Protein AF-A0A416JU70-F1 (afdb_monomer_lite)

Sequence (170 aa):
MKDNRKMMGMNDKTEPLIRTYDHYIEVSELEPVHDDFISRAEFINQTGIFVSPEFFEVIHDVFVDSGLSVDEFVSTYEDEYSVDVCEIPLNGVFKYESIDLCSYAANDIRPEDEEPNLWEVMDSVVKKAYSEEQDLSNMLNAERAANRESKRIIADLRERLAKYETDAEA

Foldseek 3Di:
DDDDPPCPDDDDDDDFLADDAPWPFDDLPPQDDDPQEDHQSVLCRLQVADDFSVVVVVLVVQVVVVPDHRVVCSVCVVPPPDDDGDDDDDDDDDDDDVVVLVVPDVTGDDDPPDDDDPSNSVRSVRSVVSSVVVVVVVVVVVVVVVVVVVVVVVVVVVVVVVVVVVVVVD

Structure (mmCIF, N/CA/C/O backbone):
data_AF-A0A416JU70-F1
#
_entry.id   AF-A0A416JU70-F1
#
loop_
_atom_site.group_PDB
_atom_site.id
_atom_site.type_symbol
_atom_site.label_atom_id
_atom_site.label_alt_id
_atom_site.label_comp_id
_atom_site.label_asym_id
_atom_site.label_entity_id
_atom_site.label_seq_id
_atom_site.pdbx_PDB_ins_code
_atom_site.Cartn_x
_atom_site.Cartn_y
_atom_site.Cartn_z
_atom_site.occupancy
_atom_site.B_iso_or_equiv
_atom_site.auth_seq_id
_atom_site.auth_comp_id
_atom_site.auth_asym_id
_atom_site.auth_atom_id
_atom_site.pdbx_PDB_model_num
ATOM 1 N N . MET A 1 1 ? -40.391 2.267 43.933 1.00 36.81 1 MET A N 1
ATOM 2 C CA . MET A 1 1 ? -41.143 2.875 42.816 1.00 36.81 1 MET A CA 1
ATOM 3 C C . MET A 1 1 ? -40.165 3.136 41.684 1.00 36.81 1 MET A C 1
ATOM 5 O O . MET A 1 1 ? -39.249 3.914 41.876 1.00 36.81 1 MET A O 1
ATOM 9 N N . LYS A 1 2 ? -40.363 2.385 40.595 1.00 35.59 2 LYS A N 1
ATOM 10 C CA . LYS A 1 2 ? -39.953 2.562 39.192 1.00 35.59 2 LYS A CA 1
ATOM 11 C C . LYS A 1 2 ? -38.607 3.229 38.870 1.00 35.59 2 LYS A C 1
ATOM 13 O O . LYS A 1 2 ? -38.474 4.448 38.874 1.00 35.59 2 LYS A O 1
ATOM 18 N N . ASP A 1 3 ? -37.691 2.351 38.463 1.00 42.34 3 ASP A N 1
ATOM 19 C CA . ASP A 1 3 ? -36.861 2.465 37.261 1.00 42.34 3 ASP A CA 1
ATOM 20 C C . ASP A 1 3 ? -37.413 3.422 36.202 1.00 42.34 3 ASP A C 1
ATOM 22 O O . ASP A 1 3 ? -38.590 3.340 35.849 1.00 42.34 3 ASP A O 1
ATOM 26 N N . ASN A 1 4 ? -36.539 4.280 35.674 1.00 40.19 4 ASN A N 1
ATOM 27 C CA . ASN A 1 4 ? -36.739 4.965 34.395 1.00 40.19 4 ASN A CA 1
ATOM 28 C C . ASN A 1 4 ? -35.428 5.568 33.851 1.00 40.19 4 ASN A C 1
ATOM 30 O O . ASN A 1 4 ? -35.411 6.673 33.307 1.00 40.19 4 ASN A O 1
ATOM 34 N N . ARG A 1 5 ? -34.307 4.839 33.944 1.00 44.38 5 ARG A N 1
ATOM 35 C CA . ARG A 1 5 ? -33.182 5.113 33.039 1.00 44.38 5 ARG A CA 1
ATOM 36 C C . ARG A 1 5 ? -33.456 4.392 31.731 1.00 44.38 5 ARG A C 1
ATOM 38 O O . ARG A 1 5 ? -33.189 3.211 31.570 1.00 44.38 5 ARG A O 1
ATOM 45 N N . LYS A 1 6 ? -34.099 5.155 30.851 1.00 39.91 6 LYS A N 1
ATOM 46 C CA . LYS A 1 6 ? -34.237 4.947 29.415 1.00 39.91 6 LYS A CA 1
ATOM 47 C C . LYS A 1 6 ? -32.991 4.219 28.888 1.00 39.91 6 LYS A C 1
ATOM 49 O O . LYS A 1 6 ? -31.917 4.810 28.827 1.00 39.91 6 LYS A O 1
ATOM 54 N N . MET A 1 7 ? -33.148 2.939 28.557 1.00 37.84 7 MET A N 1
ATOM 55 C CA . MET A 1 7 ? -32.221 2.195 27.710 1.00 37.84 7 MET A CA 1
ATOM 56 C C . MET A 1 7 ? -32.301 2.857 26.336 1.00 37.84 7 MET A C 1
ATOM 58 O O . MET A 1 7 ? -33.198 2.571 25.544 1.00 37.84 7 MET A O 1
ATOM 62 N N . MET A 1 8 ? -31.451 3.856 26.123 1.00 38.34 8 MET A N 1
ATOM 63 C CA . MET A 1 8 ? -31.185 4.387 24.798 1.00 38.34 8 MET A CA 1
ATOM 64 C C . MET A 1 8 ? -30.329 3.317 24.124 1.00 38.34 8 MET A C 1
ATOM 66 O O . MET A 1 8 ? -29.295 2.928 24.666 1.00 38.34 8 MET A O 1
ATOM 70 N N . GLY A 1 9 ? -30.881 2.728 23.063 1.00 35.88 9 GLY A N 1
ATOM 71 C CA . GLY A 1 9 ? -30.264 1.637 22.321 1.00 35.88 9 GLY A CA 1
ATOM 72 C C . GLY A 1 9 ? -28.831 1.980 21.930 1.00 35.88 9 GLY A C 1
ATOM 73 O O . GLY A 1 9 ? -28.517 3.142 21.701 1.00 35.88 9 GLY A O 1
ATOM 74 N N . MET A 1 10 ? -27.994 0.946 21.922 1.00 34.09 10 MET A N 1
ATOM 75 C CA . MET A 1 10 ? -26.581 0.976 21.554 1.00 34.09 10 MET A CA 1
ATOM 76 C C . MET A 1 10 ? -26.317 1.902 20.358 1.00 34.09 10 MET A C 1
ATOM 78 O O . MET A 1 10 ? -26.931 1.752 19.303 1.00 34.09 10 MET A O 1
ATOM 82 N N . ASN A 1 11 ? -25.425 2.864 20.593 1.00 39.56 11 ASN A N 1
ATOM 83 C CA . ASN A 1 11 ? -24.956 3.871 19.653 1.00 39.56 11 ASN A CA 1
ATOM 84 C C . ASN A 1 11 ? -24.235 3.261 18.439 1.00 39.56 11 ASN A C 1
ATOM 86 O O . ASN A 1 11 ? -23.499 2.287 18.570 1.00 39.56 11 ASN A O 1
ATOM 90 N N . ASP A 1 12 ? -24.478 3.917 17.304 1.00 40.88 12 ASP A N 1
ATOM 91 C CA . ASP A 1 12 ? -23.533 4.417 16.301 1.00 40.88 12 ASP A CA 1
ATOM 92 C C . ASP A 1 12 ? -22.388 3.519 15.826 1.00 40.88 12 ASP A C 1
ATOM 94 O O . ASP A 1 12 ? -21.459 3.186 16.556 1.00 40.88 12 ASP A O 1
ATOM 98 N N . LYS A 1 13 ? -22.406 3.251 14.515 1.00 48.50 13 LYS A N 1
ATOM 99 C CA . LYS A 1 13 ? -21.214 2.897 13.744 1.00 48.50 13 LYS A CA 1
ATOM 100 C C . LYS A 1 13 ? -20.159 3.976 14.008 1.00 48.50 13 LYS A C 1
ATOM 102 O O . LYS A 1 13 ? -20.392 5.135 13.674 1.00 48.50 13 LYS A O 1
ATOM 107 N N . THR A 1 14 ? -19.038 3.614 14.619 1.00 70.56 14 THR A N 1
ATOM 108 C CA . THR A 1 14 ? -17.844 4.463 14.644 1.00 70.56 14 THR A CA 1
ATOM 109 C C . THR A 1 14 ? -17.503 4.873 13.215 1.00 70.56 14 THR A C 1
ATOM 111 O O . THR A 1 14 ? -17.558 4.040 12.308 1.00 70.56 14 THR A O 1
ATOM 114 N N . GLU A 1 15 ? -17.208 6.157 13.004 1.00 81.94 15 GLU A N 1
ATOM 115 C CA . GLU A 1 15 ? -16.744 6.633 11.701 1.00 81.94 15 GLU A CA 1
ATOM 116 C C . GLU A 1 15 ? -15.483 5.857 11.285 1.00 81.94 15 GLU A C 1
ATOM 118 O O . GLU A 1 15 ? -14.642 5.568 12.144 1.00 81.94 15 GLU A O 1
ATOM 123 N N . PRO A 1 16 ? -15.351 5.485 9.998 1.00 89.31 16 PRO A N 1
ATOM 124 C CA . PRO A 1 16 ? -14.165 4.790 9.520 1.00 89.31 16 PRO A CA 1
ATOM 125 C C . PRO A 1 16 ? -12.933 5.693 9.656 1.00 89.31 16 PRO A C 1
ATOM 127 O O . PRO A 1 16 ? -13.019 6.912 9.497 1.00 89.31 16 PRO A O 1
ATOM 130 N N . LEU A 1 17 ? -11.776 5.082 9.918 1.00 90.62 17 LEU A N 1
ATOM 131 C CA . LEU A 1 17 ? -10.495 5.785 9.975 1.00 90.62 17 LEU A CA 1
ATOM 132 C C . LEU A 1 17 ? -10.158 6.382 8.605 1.00 90.62 17 LEU A C 1
ATOM 134 O O . LEU A 1 17 ? -9.824 7.559 8.509 1.00 90.62 17 LEU A O 1
ATOM 138 N N . ILE A 1 18 ? -10.323 5.597 7.542 1.00 87.81 18 ILE A N 1
ATOM 139 C CA . ILE A 1 18 ? -10.183 6.034 6.151 1.00 87.81 18 ILE A CA 1
ATOM 140 C C . ILE A 1 18 ? -11.567 5.981 5.501 1.00 87.81 18 ILE A C 1
ATOM 142 O O . ILE A 1 18 ? -12.129 4.893 5.331 1.00 87.81 18 ILE A O 1
ATOM 146 N N . ARG A 1 19 ? -12.131 7.146 5.153 1.00 84.94 19 ARG A N 1
ATOM 147 C CA . ARG A 1 19 ? -13.422 7.224 4.454 1.00 84.94 19 ARG A CA 1
ATOM 148 C C . ARG A 1 19 ? -13.265 6.877 2.978 1.00 84.94 19 ARG A C 1
ATOM 150 O O . ARG A 1 19 ? -12.258 7.196 2.349 1.00 84.94 19 ARG A O 1
ATOM 157 N N . THR A 1 20 ? -14.306 6.262 2.427 1.00 74.38 20 THR A N 1
ATOM 158 C CA . THR A 1 20 ? -14.474 6.083 0.986 1.00 74.38 20 THR A CA 1
ATOM 159 C C . THR A 1 20 ? -15.288 7.245 0.422 1.00 74.38 20 THR A C 1
ATOM 161 O O . THR A 1 20 ? -16.298 7.650 1.000 1.00 74.38 20 THR A O 1
ATOM 164 N N . TYR A 1 21 ? -14.834 7.791 -0.702 1.00 67.88 21 TYR A N 1
ATOM 165 C CA . TYR A 1 21 ? -15.499 8.871 -1.429 1.00 67.88 21 TYR A CA 1
ATOM 166 C C . TYR A 1 21 ? -15.953 8.366 -2.801 1.00 67.88 21 TYR A C 1
ATOM 168 O O . TYR A 1 21 ? -15.471 7.332 -3.256 1.00 67.88 21 TYR A O 1
ATOM 176 N N . ASP A 1 22 ? -16.897 9.062 -3.449 1.00 53.44 22 ASP A N 1
ATOM 177 C CA . ASP A 1 22 ? -17.341 8.704 -4.802 1.00 53.44 22 ASP A CA 1
ATOM 178 C C . ASP A 1 22 ? -16.141 8.778 -5.766 1.00 53.44 22 ASP A C 1
ATOM 180 O O . ASP A 1 22 ? -15.718 9.856 -6.197 1.00 53.44 22 ASP A O 1
ATOM 184 N N . HIS A 1 23 ? -15.590 7.604 -6.087 1.00 50.12 23 HIS A N 1
ATOM 185 C CA . HIS A 1 23 ? -14.494 7.402 -7.027 1.00 50.12 23 HIS A CA 1
ATOM 186 C C . HIS A 1 23 ? -14.963 7.744 -8.442 1.00 50.12 23 HIS A C 1
ATOM 188 O O . HIS A 1 23 ? -15.358 6.877 -9.221 1.00 50.12 23 HIS A O 1
ATOM 194 N N . TYR A 1 24 ? -14.940 9.023 -8.810 1.00 40.38 24 TYR A N 1
ATOM 195 C CA . TYR A 1 24 ? -15.061 9.385 -10.224 1.00 40.38 24 TYR A CA 1
ATOM 196 C C . TYR A 1 24 ? -13.806 9.033 -11.014 1.00 40.38 24 TYR A C 1
ATOM 198 O O . TYR A 1 24 ? -13.811 9.123 -12.242 1.00 40.38 24 TYR A O 1
ATOM 206 N N . ILE A 1 25 ? -12.727 8.674 -10.325 1.00 40.88 25 ILE A N 1
ATOM 207 C CA . ILE A 1 25 ? -11.433 8.449 -10.924 1.00 40.88 25 ILE A CA 1
ATOM 208 C C . ILE A 1 25 ? -10.704 7.406 -10.061 1.00 40.88 25 ILE A C 1
ATOM 210 O O . ILE A 1 25 ? -10.941 7.278 -8.862 1.00 40.88 25 ILE A O 1
ATOM 214 N N . GLU A 1 26 ? -9.924 6.562 -10.721 1.00 44.59 26 GLU A N 1
ATOM 215 C CA . GLU A 1 26 ? -9.402 5.323 -10.159 1.00 44.59 26 GLU A CA 1
ATOM 216 C C . GLU A 1 26 ? -8.434 5.590 -9.002 1.00 44.59 26 GLU A C 1
ATOM 218 O O . GLU A 1 26 ? -7.470 6.362 -9.128 1.00 44.59 26 GLU A O 1
ATOM 223 N N . VAL A 1 27 ? -8.701 4.892 -7.888 1.00 51.56 27 VAL A N 1
ATOM 224 C CA . VAL A 1 27 ? -7.703 4.500 -6.889 1.00 51.56 27 VAL A CA 1
ATOM 225 C C . VAL A 1 27 ? -6.436 4.165 -7.659 1.00 51.56 27 VAL A C 1
ATOM 227 O O . VAL A 1 27 ? -6.518 3.350 -8.573 1.00 51.56 27 VAL A O 1
ATOM 230 N N . SER A 1 28 ? -5.329 4.854 -7.347 1.00 53.50 28 SER A N 1
ATOM 231 C CA . SER A 1 28 ? -3.991 4.627 -7.916 1.00 53.50 28 SER A CA 1
ATOM 232 C C . SER A 1 28 ? -3.896 3.229 -8.532 1.00 53.50 28 SER A C 1
ATOM 234 O O . SER A 1 28 ? -3.928 2.265 -7.770 1.00 53.50 28 SER A O 1
ATOM 236 N N . GLU A 1 29 ? -3.786 3.111 -9.866 1.00 57.91 29 GLU A N 1
ATOM 237 C CA . GLU A 1 29 ? -3.736 1.814 -10.582 1.00 57.91 29 GLU A CA 1
ATOM 238 C C . GLU A 1 29 ? -2.678 0.851 -10.007 1.00 57.91 29 GLU A C 1
ATOM 240 O O . GLU A 1 29 ? -2.682 -0.343 -10.292 1.00 57.91 29 GLU A O 1
ATOM 245 N N . LEU A 1 30 ? -1.743 1.390 -9.224 1.00 68.00 30 LEU A N 1
ATOM 246 C CA . LEU A 1 30 ? -0.631 0.690 -8.611 1.00 68.00 30 LEU A CA 1
ATOM 247 C C . LEU A 1 30 ? -0.939 0.143 -7.210 1.00 68.00 30 LEU A C 1
ATOM 249 O O . LEU A 1 30 ? -0.132 -0.630 -6.715 1.00 68.00 30 LEU A O 1
ATOM 253 N N . GLU A 1 31 ? -2.042 0.520 -6.550 1.00 77.88 31 GLU A N 1
ATOM 254 C CA . GLU A 1 31 ? -2.355 -0.024 -5.219 1.00 77.88 31 GLU A CA 1
ATOM 255 C C . GLU A 1 31 ? -2.666 -1.532 -5.312 1.00 77.88 31 GLU A C 1
ATOM 257 O O . GLU A 1 31 ? -3.394 -1.937 -6.221 1.00 77.88 31 GLU A O 1
ATOM 262 N N . PRO A 1 32 ? -2.152 -2.367 -4.388 1.00 84.88 32 PRO A N 1
ATOM 263 C CA . PRO A 1 32 ? -2.455 -3.793 -4.367 1.00 84.88 32 PRO A CA 1
ATOM 264 C C . PRO A 1 32 ? -3.954 -4.068 -4.254 1.00 84.88 32 PRO A C 1
ATOM 266 O O . PRO A 1 32 ? -4.631 -3.560 -3.354 1.00 84.88 32 PRO A O 1
ATOM 269 N N . VAL A 1 33 ? -4.465 -4.905 -5.157 1.00 88.38 33 VAL A N 1
ATOM 270 C CA . VAL A 1 33 ? -5.847 -5.391 -5.148 1.00 88.38 33 VAL A CA 1
ATOM 271 C C . VAL A 1 33 ? -5.826 -6.907 -5.249 1.00 88.38 33 VAL A C 1
ATOM 273 O O . VAL A 1 33 ? -5.249 -7.471 -6.179 1.00 88.38 33 VAL A O 1
ATOM 276 N N . HIS A 1 34 ? -6.501 -7.552 -4.303 1.00 93.19 34 HIS A N 1
ATOM 277 C CA . HIS A 1 34 ? -6.608 -9.001 -4.222 1.00 93.19 34 HIS A CA 1
ATOM 278 C C . HIS A 1 34 ? -8.087 -9.391 -4.227 1.00 93.19 34 HIS A C 1
ATOM 280 O O . HIS A 1 34 ? -8.844 -8.958 -3.363 1.00 93.19 34 HIS A O 1
ATOM 286 N N . ASP A 1 35 ? -8.507 -10.208 -5.195 1.00 93.19 35 ASP A N 1
ATOM 287 C CA . ASP A 1 35 ? -9.914 -10.621 -5.346 1.00 93.19 35 ASP A CA 1
ATOM 288 C C . ASP A 1 35 ? -10.417 -11.505 -4.186 1.00 93.19 35 ASP A C 1
ATOM 290 O O . ASP A 1 35 ? -11.623 -11.673 -3.996 1.00 93.19 35 ASP A O 1
ATOM 294 N N . ASP A 1 36 ? -9.497 -12.114 -3.439 1.00 96.00 36 ASP A N 1
ATOM 295 C CA . ASP A 1 36 ? -9.748 -13.056 -2.348 1.00 96.00 36 ASP A CA 1
ATOM 296 C C . ASP A 1 36 ? -9.567 -12.447 -0.949 1.00 96.00 36 ASP A C 1
ATOM 298 O O . ASP A 1 36 ? -9.727 -13.152 0.050 1.00 96.00 36 ASP A O 1
ATOM 302 N N . PHE A 1 37 ? -9.282 -11.147 -0.866 1.00 97.00 37 PHE A N 1
ATOM 303 C CA . PHE A 1 37 ? -9.038 -10.439 0.385 1.00 97.00 37 PHE A CA 1
ATOM 304 C C . PHE A 1 37 ? -9.743 -9.075 0.399 1.00 97.00 37 PHE A C 1
ATOM 306 O O . PHE A 1 37 ? -10.262 -8.606 -0.612 1.00 97.00 37 PHE A O 1
ATOM 313 N N . ILE A 1 38 ? -9.823 -8.444 1.570 1.00 95.06 38 ILE A N 1
ATOM 314 C CA . ILE A 1 38 ? -10.385 -7.089 1.690 1.00 95.06 38 ILE A CA 1
ATOM 315 C C . ILE A 1 38 ? -9.413 -6.042 1.148 1.00 95.06 38 ILE A C 1
ATOM 317 O O . ILE A 1 38 ? -8.213 -6.286 1.032 1.00 95.06 38 ILE A O 1
ATOM 321 N N . SER A 1 39 ? -9.916 -4.843 0.857 1.00 92.81 39 SER A N 1
ATOM 322 C CA . SER A 1 39 ? -9.042 -3.720 0.512 1.00 92.81 39 SER A CA 1
ATOM 323 C C . SER A 1 39 ? -8.180 -3.295 1.705 1.00 92.81 39 SER A C 1
ATOM 325 O O . SER A 1 39 ? -8.556 -3.458 2.870 1.00 92.81 39 SER A O 1
ATOM 327 N N . ARG A 1 40 ? -7.042 -2.649 1.431 1.00 93.75 40 ARG A N 1
ATOM 328 C CA . ARG A 1 40 ? -6.169 -2.106 2.482 1.00 93.75 40 ARG A CA 1
ATOM 329 C C . ARG A 1 40 ? -6.891 -1.109 3.393 1.00 93.75 40 ARG A C 1
ATOM 331 O O . ARG A 1 40 ? -6.696 -1.126 4.605 1.00 93.75 40 ARG A O 1
ATOM 338 N N . ALA A 1 41 ? -7.750 -0.258 2.831 1.00 90.94 41 ALA A N 1
ATOM 339 C CA . ALA A 1 41 ? -8.540 0.692 3.613 1.00 90.94 41 ALA A CA 1
ATOM 340 C C . ALA A 1 41 ? -9.529 -0.023 4.550 1.00 90.94 41 ALA A C 1
ATOM 342 O O . ALA A 1 41 ? -9.668 0.365 5.708 1.00 90.94 41 ALA A O 1
ATOM 343 N N . GLU A 1 42 ? -10.184 -1.090 4.084 1.00 94.19 42 GLU A N 1
ATOM 344 C CA . GLU A 1 42 ? -11.046 -1.921 4.932 1.00 94.19 42 GLU A CA 1
ATOM 345 C C . GLU A 1 42 ? -10.249 -2.635 6.021 1.00 94.19 42 GLU A C 1
ATOM 347 O O . GLU A 1 42 ? -10.691 -2.647 7.167 1.00 94.19 42 GLU A O 1
ATOM 352 N N . PHE A 1 43 ? -9.063 -3.157 5.702 1.00 95.81 43 PHE A N 1
ATOM 353 C CA . PHE A 1 43 ? -8.176 -3.773 6.686 1.00 95.81 43 PHE A CA 1
ATOM 354 C C . PHE A 1 43 ? -7.807 -2.786 7.800 1.00 95.81 43 PHE A C 1
ATOM 356 O O . PHE A 1 43 ? -7.978 -3.096 8.979 1.00 95.81 43 PHE A O 1
ATOM 363 N N . ILE A 1 44 ? -7.383 -1.568 7.444 1.00 95.56 44 ILE A N 1
ATOM 364 C CA . ILE A 1 44 ? -7.061 -0.503 8.409 1.00 95.56 44 ILE A CA 1
ATOM 365 C C . ILE A 1 44 ? -8.298 -0.140 9.239 1.00 95.56 44 ILE A C 1
ATOM 367 O O . ILE A 1 44 ? -8.208 0.005 10.455 1.00 95.56 44 ILE A O 1
ATOM 371 N N . ASN A 1 45 ? -9.466 -0.020 8.607 1.00 95.31 45 ASN A N 1
ATOM 372 C CA . ASN A 1 45 ? -10.710 0.321 9.295 1.00 95.31 45 ASN A CA 1
ATOM 373 C C . ASN A 1 45 ? -11.184 -0.767 10.271 1.00 95.31 45 ASN A C 1
ATOM 375 O O . ASN A 1 45 ? -11.808 -0.434 11.277 1.00 95.31 45 ASN A O 1
ATOM 379 N N . GLN A 1 46 ? -10.919 -2.044 9.983 1.00 95.69 46 GLN A N 1
ATOM 380 C CA . GLN A 1 46 ? -11.313 -3.163 10.844 1.00 95.69 46 GLN A CA 1
ATOM 381 C C . GLN A 1 46 ? -10.317 -3.416 11.980 1.00 95.69 46 GLN A C 1
ATOM 383 O O . GLN A 1 46 ? -10.738 -3.695 13.099 1.00 95.69 46 GLN A O 1
ATOM 388 N N . THR A 1 47 ? -9.017 -3.301 11.704 1.00 95.50 47 THR A N 1
ATOM 389 C CA . THR A 1 47 ? -7.954 -3.593 12.682 1.00 95.50 47 THR A CA 1
ATOM 390 C C . THR A 1 47 ? -7.542 -2.376 13.504 1.00 95.50 47 THR A C 1
ATOM 392 O O . THR A 1 47 ? -7.050 -2.519 14.615 1.00 95.50 47 THR A O 1
ATOM 395 N N . GLY A 1 48 ? -7.710 -1.165 12.969 1.00 94.62 48 GLY A N 1
ATOM 396 C CA . GLY A 1 48 ? -7.123 0.047 13.540 1.00 94.62 48 GLY A CA 1
ATOM 397 C C . GLY A 1 48 ? -5.615 0.186 13.304 1.00 94.62 48 GLY A C 1
ATOM 398 O O . GLY A 1 48 ? -5.010 1.138 13.798 1.00 94.62 48 GLY A O 1
ATOM 399 N N . ILE A 1 49 ? -5.002 -0.724 12.542 1.00 95.31 49 ILE A N 1
ATOM 400 C CA . ILE A 1 49 ? -3.559 -0.764 12.302 1.00 95.31 49 ILE A CA 1
ATOM 401 C C . ILE A 1 49 ? -3.268 -0.129 10.947 1.00 95.31 49 ILE A C 1
ATOM 403 O O . ILE A 1 49 ? -3.711 -0.618 9.911 1.00 95.31 49 ILE A O 1
ATOM 407 N N . PHE A 1 50 ? -2.494 0.959 10.941 1.00 94.62 50 PHE A N 1
ATOM 408 C CA . PHE A 1 50 ? -2.035 1.567 9.694 1.00 94.62 50 PHE A CA 1
ATOM 409 C C . PHE A 1 50 ? -1.001 0.673 9.004 1.00 94.62 50 PHE A C 1
ATOM 411 O O . PHE A 1 50 ? -0.007 0.287 9.618 1.00 94.62 50 PHE A O 1
ATOM 418 N N . VAL A 1 51 ? -1.187 0.420 7.708 1.00 94.38 51 VAL A N 1
ATOM 419 C CA . VAL A 1 51 ? -0.252 -0.356 6.881 1.00 94.38 51 VAL A CA 1
ATOM 420 C C . VAL A 1 51 ? -0.022 0.333 5.536 1.00 94.38 51 VAL A C 1
ATOM 422 O O . VAL A 1 51 ? -0.942 0.923 4.954 1.00 94.38 51 VAL A O 1
ATOM 425 N N . SER A 1 52 ? 1.218 0.290 5.044 1.00 93.00 52 SER A N 1
ATOM 426 C CA . SER A 1 52 ? 1.563 0.800 3.712 1.00 93.00 52 SER A CA 1
ATOM 427 C C . SER A 1 52 ? 1.066 -0.151 2.613 1.00 93.00 52 SER A C 1
ATOM 429 O O . SER A 1 52 ? 0.874 -1.334 2.891 1.00 93.00 52 SER A O 1
ATOM 431 N N . PRO A 1 53 ? 0.889 0.323 1.364 1.00 92.19 53 PRO A N 1
ATOM 432 C CA . PRO A 1 53 ? 0.596 -0.545 0.224 1.00 92.19 53 PRO A CA 1
ATOM 433 C C . PRO A 1 53 ? 1.610 -1.687 0.080 1.00 92.19 53 PRO A C 1
ATOM 435 O O . PRO A 1 53 ? 1.220 -2.839 -0.022 1.00 92.19 53 PRO A O 1
ATOM 438 N N . GLU A 1 54 ? 2.909 -1.393 0.180 1.00 91.75 54 GLU A N 1
ATOM 439 C CA . GLU A 1 54 ? 3.962 -2.413 0.073 1.00 91.75 54 GLU A CA 1
ATOM 440 C C . GLU A 1 54 ? 3.860 -3.496 1.158 1.00 91.75 54 GLU A C 1
ATOM 442 O O . GLU A 1 54 ? 3.976 -4.681 0.866 1.00 91.75 54 GLU A O 1
ATOM 447 N N . PHE A 1 55 ? 3.620 -3.116 2.417 1.00 94.75 55 PHE A N 1
ATOM 448 C CA . PHE A 1 55 ? 3.506 -4.102 3.493 1.00 94.75 55 PHE A CA 1
ATOM 449 C C . PHE A 1 55 ? 2.180 -4.871 3.436 1.00 94.75 55 PHE A C 1
ATOM 451 O O . PHE A 1 55 ? 2.084 -5.974 3.965 1.00 94.75 55 PHE A O 1
ATOM 458 N N . PHE A 1 56 ? 1.161 -4.319 2.778 1.00 95.69 56 PHE A N 1
ATOM 459 C CA . PHE A 1 56 ? -0.117 -4.995 2.594 1.00 95.69 56 PHE A CA 1
ATOM 460 C C . PHE A 1 56 ? -0.001 -6.248 1.714 1.00 95.69 56 PHE A C 1
ATOM 462 O O . PHE A 1 56 ? -0.656 -7.239 2.014 1.00 95.69 56 PHE A O 1
ATOM 469 N N . GLU A 1 57 ? 0.901 -6.256 0.727 1.00 94.56 57 GLU A N 1
ATOM 470 C CA . GLU A 1 57 ? 1.256 -7.467 -0.039 1.00 94.56 57 GLU A CA 1
ATOM 471 C C . GLU A 1 57 ? 1.793 -8.574 0.881 1.00 94.56 57 GLU A C 1
ATOM 473 O O . GLU A 1 57 ? 1.391 -9.728 0.795 1.00 94.56 57 GLU A O 1
ATOM 478 N N . VAL A 1 58 ? 2.648 -8.212 1.846 1.00 95.62 58 VAL A N 1
ATOM 479 C CA . VAL A 1 58 ? 3.175 -9.169 2.833 1.00 95.62 58 VAL A CA 1
ATOM 480 C C . VAL A 1 58 ? 2.053 -9.716 3.717 1.00 95.62 58 VAL A C 1
ATOM 482 O O . VAL A 1 58 ? 2.043 -10.898 4.049 1.00 95.62 58 VAL A O 1
ATOM 485 N N . ILE A 1 59 ? 1.093 -8.871 4.099 1.00 97.06 59 ILE A N 1
ATOM 486 C CA . ILE A 1 59 ? -0.082 -9.302 4.866 1.00 97.06 59 ILE A CA 1
ATOM 487 C C . ILE A 1 59 ? -0.941 -10.263 4.042 1.00 97.06 59 ILE A C 1
ATOM 489 O O . ILE A 1 59 ? -1.413 -11.256 4.596 1.00 97.06 59 ILE A O 1
ATOM 493 N N . HIS A 1 60 ? -1.123 -10.001 2.744 1.00 97.50 60 HIS A N 1
ATOM 494 C CA . HIS A 1 60 ? -1.843 -10.900 1.840 1.00 97.50 60 HIS A CA 1
ATOM 495 C C . HIS A 1 60 ? -1.156 -12.264 1.733 1.00 97.50 60 HIS A C 1
ATOM 497 O O . HIS A 1 60 ? -1.820 -13.280 1.934 1.00 97.50 60 HIS A O 1
ATOM 503 N N . ASP A 1 61 ? 0.165 -12.303 1.544 1.00 96.88 61 ASP A N 1
ATOM 504 C CA . ASP A 1 61 ? 0.933 -13.556 1.522 1.00 96.88 61 ASP A CA 1
ATOM 505 C C . ASP A 1 61 ? 0.734 -14.362 2.822 1.00 96.88 61 ASP A C 1
ATOM 507 O O . ASP A 1 61 ? 0.464 -15.566 2.792 1.00 96.88 61 ASP A O 1
ATOM 511 N N . VAL A 1 62 ? 0.793 -13.693 3.980 1.00 97.19 62 VAL A N 1
ATOM 512 C CA . VAL A 1 62 ? 0.564 -14.328 5.290 1.00 97.19 62 VAL A CA 1
ATOM 513 C C . VAL A 1 62 ? -0.882 -14.814 5.439 1.00 97.19 62 VAL A C 1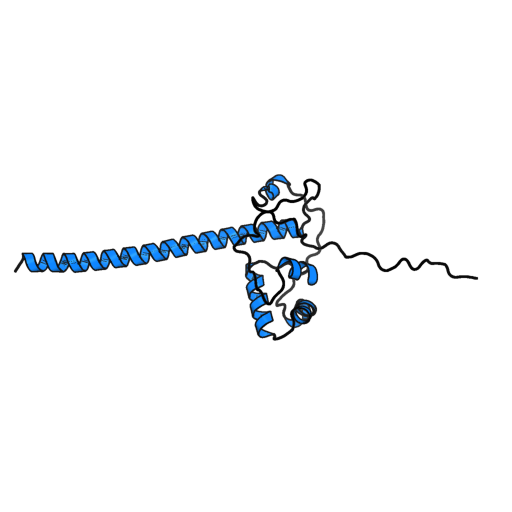
ATOM 515 O O . VAL A 1 62 ? -1.113 -15.889 5.998 1.00 97.19 62 VAL A O 1
ATOM 518 N N . PHE A 1 63 ? -1.861 -14.065 4.927 1.00 98.00 63 PHE A N 1
ATOM 519 C CA . PHE A 1 63 ? -3.260 -14.487 4.884 1.00 98.00 63 PHE A CA 1
ATOM 520 C C . PHE A 1 63 ? -3.433 -15.762 4.051 1.00 98.00 63 PHE A C 1
ATOM 522 O O . PHE A 1 63 ? -4.020 -16.731 4.544 1.00 98.00 63 PHE A O 1
ATOM 529 N N . VAL A 1 64 ? -2.883 -15.798 2.836 1.00 97.56 64 VAL A N 1
ATOM 530 C CA . VAL A 1 64 ? -2.943 -16.971 1.951 1.00 97.56 64 VAL A CA 1
ATOM 531 C C 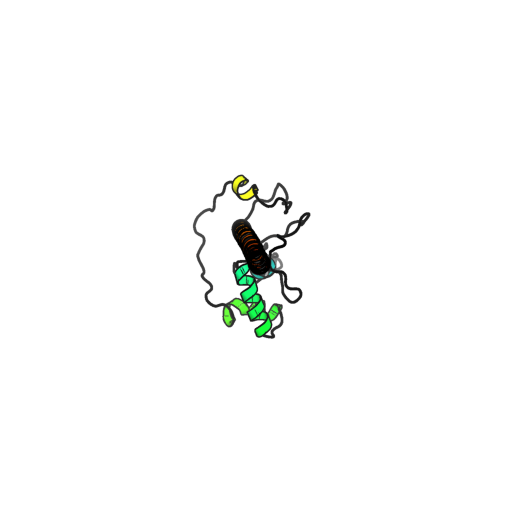. VAL A 1 64 ? -2.327 -18.194 2.634 1.00 97.56 64 VAL A C 1
ATOM 533 O O . VAL A 1 64 ? -2.922 -19.276 2.617 1.00 97.56 64 VAL A O 1
ATOM 536 N N . ASP A 1 65 ? -1.186 -18.017 3.301 1.00 97.12 65 ASP A N 1
ATOM 537 C CA . ASP A 1 65 ? -0.497 -19.086 4.030 1.00 97.12 65 ASP A CA 1
ATOM 538 C C . ASP A 1 65 ? -1.246 -19.544 5.296 1.00 97.12 65 ASP A C 1
ATOM 540 O O . ASP A 1 65 ? -1.121 -20.705 5.703 1.00 97.12 65 ASP A O 1
ATOM 544 N N . SER A 1 66 ? -2.051 -18.672 5.913 1.00 96.88 66 SER A N 1
ATOM 545 C CA . SER A 1 66 ? -2.828 -19.001 7.117 1.00 96.88 66 SER A CA 1
ATOM 546 C C . SER A 1 66 ? -3.939 -20.026 6.853 1.00 96.88 66 SER A C 1
ATOM 548 O O . SER A 1 66 ? -4.279 -20.823 7.731 1.00 96.88 66 SER A O 1
ATOM 550 N N . GLY A 1 67 ? -4.521 -20.013 5.646 1.00 96.56 67 GLY A N 1
ATOM 551 C CA . GLY A 1 67 ? -5.687 -20.825 5.286 1.00 96.56 67 GLY A CA 1
ATOM 552 C C . GLY A 1 67 ? -6.980 -20.462 6.032 1.00 96.56 67 GLY A C 1
ATOM 553 O O . GLY A 1 67 ? -7.944 -21.233 5.979 1.00 96.56 67 GLY A O 1
ATOM 554 N N . LEU A 1 68 ? -7.005 -19.326 6.736 1.00 97.62 68 LEU A N 1
ATOM 555 C CA . LEU A 1 68 ? -8.175 -18.825 7.451 1.00 97.62 68 LEU A CA 1
ATOM 556 C C . LEU A 1 68 ? -9.176 -18.146 6.508 1.00 97.62 68 LEU A C 1
ATOM 558 O O . LEU A 1 68 ? -8.875 -17.799 5.367 1.00 97.62 68 LEU A O 1
ATOM 562 N N . SER A 1 69 ? -10.395 -17.930 7.004 1.00 98.00 69 SER A N 1
ATOM 563 C CA . SER A 1 69 ? -11.311 -16.984 6.357 1.00 98.00 69 SER A CA 1
ATOM 564 C C . SER A 1 69 ? -10.839 -15.542 6.568 1.00 98.00 69 SER A C 1
ATOM 566 O O . SER A 1 69 ? -10.166 -15.257 7.556 1.00 98.00 69 SER A O 1
ATOM 568 N N . VAL A 1 70 ? -11.222 -14.627 5.670 1.00 97.94 70 VAL A N 1
ATOM 569 C CA . VAL A 1 70 ? -10.847 -13.204 5.767 1.00 97.94 70 VAL A CA 1
ATOM 570 C C . VAL A 1 70 ? -11.254 -12.607 7.115 1.00 97.94 70 VAL A C 1
ATOM 572 O O . VAL A 1 70 ? -10.421 -12.016 7.794 1.00 97.94 70 VAL A O 1
ATOM 575 N N . ASP A 1 71 ? -12.503 -12.820 7.537 1.00 97.94 71 ASP A N 1
ATOM 576 C CA . ASP A 1 71 ? -13.014 -12.299 8.811 1.00 97.94 71 ASP A CA 1
ATOM 577 C C . ASP A 1 71 ? -12.205 -12.822 10.009 1.00 97.94 71 ASP A C 1
ATOM 579 O O . ASP A 1 71 ? -11.876 -12.063 10.919 1.00 97.94 71 ASP A O 1
ATOM 583 N N . GLU A 1 72 ? -11.867 -14.115 10.005 1.00 97.88 72 GLU A N 1
ATOM 584 C CA . GLU A 1 72 ? -11.091 -14.742 11.079 1.00 97.88 72 GLU A CA 1
ATOM 585 C C . GLU A 1 72 ? -9.667 -14.183 11.122 1.00 97.88 72 GLU A C 1
ATOM 587 O O . GLU A 1 72 ? -9.253 -13.689 12.169 1.00 97.88 72 GLU A O 1
ATOM 592 N N . PHE A 1 73 ? -8.979 -14.155 9.976 1.00 98.38 73 PHE A N 1
ATOM 593 C CA . PHE A 1 73 ? -7.627 -13.614 9.850 1.00 98.38 73 PHE A CA 1
ATOM 594 C C . PHE A 1 73 ? -7.537 -12.162 10.321 1.00 98.38 73 PHE A C 1
ATOM 596 O O . PHE A 1 73 ? -6.679 -11.821 11.128 1.00 98.38 73 PHE A O 1
ATOM 603 N N . VAL A 1 74 ? -8.439 -11.299 9.847 1.00 97.81 74 VAL A N 1
ATOM 604 C CA . VAL A 1 74 ? -8.431 -9.871 10.194 1.00 97.81 74 VAL A CA 1
ATOM 605 C C . VAL A 1 74 ? -8.722 -9.673 11.681 1.00 97.81 74 VAL A C 1
ATOM 607 O O . VAL A 1 74 ? -8.100 -8.825 12.317 1.00 97.81 74 VAL A O 1
ATOM 610 N N . SER A 1 75 ? -9.618 -10.482 12.258 1.00 97.31 75 SER A N 1
ATOM 611 C CA . SER A 1 75 ? -9.969 -10.388 13.679 1.00 97.31 75 SER A CA 1
ATOM 612 C C . SER A 1 75 ? -8.862 -10.841 14.636 1.00 97.31 75 SER A C 1
ATOM 614 O O . SER A 1 75 ? -8.849 -10.377 15.775 1.00 97.31 75 SER A O 1
ATOM 616 N N . THR A 1 76 ? -7.949 -11.719 14.199 1.00 96.69 76 THR A N 1
ATOM 617 C CA . THR A 1 76 ? -6.821 -12.210 15.015 1.00 96.69 76 THR A CA 1
ATOM 618 C C . THR A 1 76 ? -5.459 -11.693 14.551 1.00 96.69 76 THR A C 1
ATOM 620 O O . THR A 1 76 ? -4.439 -12.035 15.150 1.00 96.69 76 THR A O 1
ATOM 623 N N . TYR A 1 77 ? -5.423 -10.841 13.519 1.00 97.75 77 TYR A N 1
ATOM 624 C CA . TYR A 1 77 ? -4.195 -10.378 12.871 1.00 97.75 77 TYR A CA 1
ATOM 625 C C . TYR A 1 77 ? -3.161 -9.836 13.861 1.00 97.75 77 TYR A C 1
ATOM 627 O O . TYR A 1 77 ? -2.003 -10.253 13.836 1.00 97.75 77 TYR A O 1
ATOM 635 N N . GLU A 1 78 ? -3.574 -8.916 14.734 1.00 96.56 78 GLU A N 1
ATOM 636 C CA . GLU A 1 78 ? -2.665 -8.263 15.677 1.00 96.56 78 GLU A CA 1
ATOM 637 C C . GLU A 1 78 ? -2.010 -9.268 16.631 1.00 96.56 78 GLU A C 1
ATOM 639 O O . GLU A 1 78 ? -0.794 -9.239 16.818 1.00 96.56 78 GLU A O 1
ATOM 644 N N . ASP A 1 79 ? -2.802 -10.195 17.167 1.00 95.19 79 ASP A N 1
ATOM 645 C CA . ASP A 1 79 ? -2.368 -11.147 18.187 1.00 95.19 79 ASP A CA 1
ATOM 646 C C . ASP A 1 79 ? -1.541 -12.313 17.618 1.00 95.19 79 ASP A C 1
ATOM 648 O O . ASP A 1 79 ? -0.647 -12.829 18.296 1.00 95.19 79 ASP A O 1
ATOM 652 N N . GLU A 1 80 ? -1.854 -12.766 16.400 1.00 95.69 80 GLU A N 1
ATOM 653 C CA . GLU A 1 80 ? -1.340 -14.035 15.862 1.00 95.69 80 GLU A CA 1
ATOM 654 C C . GLU A 1 80 ? -0.359 -13.876 14.695 1.00 95.69 80 GLU A C 1
ATOM 656 O O . GLU A 1 80 ? 0.510 -14.733 14.514 1.00 95.69 80 GLU A O 1
ATOM 661 N N . TYR A 1 81 ? -0.479 -12.802 13.911 1.00 95.50 81 TYR A N 1
ATOM 662 C CA . TYR A 1 81 ? 0.222 -12.662 12.628 1.00 95.50 81 TYR A CA 1
ATOM 663 C C . TYR A 1 81 ? 1.108 -11.421 12.545 1.00 95.50 81 TYR A C 1
ATOM 665 O O . TYR A 1 81 ? 2.065 -11.401 11.766 1.00 95.50 81 TYR A O 1
ATOM 673 N N . SER A 1 82 ? 0.820 -10.388 13.335 1.00 92.31 82 SER A N 1
ATOM 674 C CA . SER A 1 82 ? 1.609 -9.164 13.323 1.00 92.31 82 SER A CA 1
ATOM 675 C C . SER A 1 82 ? 3.022 -9.397 13.875 1.00 92.31 82 SER A C 1
ATOM 677 O O . SER A 1 82 ? 3.241 -10.173 14.806 1.00 92.31 82 SER A O 1
ATOM 679 N N . VAL A 1 83 ? 4.015 -8.736 13.272 1.00 86.06 83 VAL A N 1
ATOM 680 C CA . VAL A 1 83 ? 5.415 -8.847 13.716 1.00 86.06 83 VAL A CA 1
ATOM 681 C C . VAL A 1 83 ? 5.700 -7.900 14.881 1.00 86.06 83 VAL A C 1
ATOM 683 O O . VAL A 1 83 ? 6.317 -8.306 15.864 1.00 86.06 83 VAL A O 1
ATOM 686 N N . ASP A 1 84 ? 5.298 -6.634 14.748 1.00 87.81 84 ASP A N 1
ATOM 687 C CA . ASP A 1 84 ? 5.518 -5.587 15.749 1.00 87.81 84 ASP A CA 1
ATOM 688 C C . ASP A 1 84 ? 4.557 -4.411 15.502 1.00 87.81 84 ASP A C 1
ATOM 690 O O . ASP A 1 84 ? 4.808 -3.552 14.650 1.00 87.81 84 ASP A O 1
ATOM 694 N N . VAL A 1 85 ? 3.426 -4.385 16.212 1.00 93.25 85 VAL A N 1
ATOM 695 C CA . VAL A 1 85 ? 2.505 -3.240 16.198 1.00 93.25 85 VAL A CA 1
ATOM 696 C C . VAL A 1 85 ? 2.957 -2.232 17.246 1.00 93.25 85 VAL A C 1
ATOM 698 O O . VAL A 1 85 ? 2.953 -2.485 18.449 1.00 93.25 85 VAL A O 1
ATOM 701 N N . CYS A 1 86 ? 3.363 -1.057 16.774 1.00 92.25 86 CYS A N 1
ATOM 702 C CA . CYS A 1 86 ? 3.784 0.043 17.628 1.00 92.25 86 CYS A CA 1
ATOM 703 C C . CYS A 1 86 ? 2.626 1.010 17.886 1.00 92.25 86 CYS A C 1
ATOM 705 O O . CYS A 1 86 ? 2.163 1.697 16.975 1.00 92.25 86 CYS A O 1
ATOM 707 N N . GLU A 1 87 ? 2.234 1.158 19.149 1.00 93.25 87 GLU A N 1
ATOM 708 C CA . GLU A 1 87 ? 1.269 2.173 19.565 1.00 93.25 87 GLU A CA 1
ATOM 709 C C . GLU A 1 87 ? 1.964 3.468 20.001 1.00 93.25 87 GLU A C 1
ATOM 711 O O . GLU A 1 87 ? 2.791 3.487 20.919 1.00 93.25 87 GLU A O 1
ATOM 716 N N . ILE A 1 88 ? 1.593 4.588 19.376 1.00 89.31 88 ILE A N 1
ATOM 717 C CA . ILE A 1 88 ? 2.073 5.919 19.761 1.00 89.31 88 ILE A CA 1
ATOM 718 C C . ILE A 1 88 ? 0.871 6.805 20.102 1.00 89.31 88 ILE A C 1
ATOM 720 O O . ILE A 1 88 ? 0.083 7.134 19.213 1.00 89.31 88 ILE A O 1
ATOM 724 N N . PRO A 1 89 ? 0.735 7.267 21.362 1.00 91.19 89 PRO A N 1
ATOM 725 C CA . PRO A 1 89 ? -0.305 8.217 21.722 1.00 91.19 89 PRO A CA 1
ATOM 726 C C . PRO A 1 89 ? -0.137 9.529 20.952 1.00 91.19 89 PRO A C 1
ATOM 728 O O . PRO A 1 89 ? 0.877 10.227 21.085 1.00 91.19 89 PRO A O 1
ATOM 731 N N . LEU A 1 90 ? -1.158 9.898 20.181 1.00 85.56 90 LEU A N 1
ATOM 732 C CA . LEU A 1 90 ? -1.204 11.185 19.499 1.00 85.56 90 LEU A CA 1
ATOM 733 C C . LEU A 1 90 ? -1.399 12.297 20.535 1.00 85.56 90 LEU A C 1
ATOM 735 O O . LEU A 1 90 ? -2.425 12.377 21.207 1.00 85.56 90 LEU A O 1
ATOM 739 N N . ASN A 1 91 ? -0.393 13.160 20.671 1.00 89.06 91 ASN A N 1
ATOM 740 C CA . ASN A 1 91 ? -0.420 14.298 21.583 1.00 89.06 91 ASN A CA 1
ATOM 741 C C . ASN A 1 91 ? -0.420 15.610 20.790 1.00 89.06 91 ASN A C 1
ATOM 743 O O . ASN A 1 91 ? 0.418 15.815 19.914 1.00 89.06 91 ASN A O 1
ATOM 747 N N . GLY A 1 92 ? -1.316 16.532 21.149 1.00 88.62 92 GLY A N 1
ATOM 748 C CA . GLY A 1 92 ? -1.428 17.845 20.509 1.00 88.62 92 GLY A CA 1
ATOM 749 C C . GLY A 1 92 ? -2.430 17.880 19.354 1.00 88.62 92 GLY A C 1
ATOM 750 O O . GLY A 1 92 ? -3.336 17.058 19.277 1.00 88.62 92 GLY A O 1
ATOM 751 N N . VAL A 1 93 ? -2.296 18.886 18.489 1.00 89.50 93 VAL A N 1
ATOM 752 C CA . VAL A 1 93 ? -3.175 19.100 17.331 1.00 89.50 93 VAL A CA 1
ATOM 753 C C . VAL A 1 93 ? -2.322 19.063 16.075 1.00 89.50 93 VAL A C 1
ATOM 755 O O . VAL A 1 93 ? -1.409 19.880 15.933 1.00 89.50 93 VAL A O 1
ATOM 758 N N . PHE A 1 94 ? -2.631 18.139 15.168 1.00 85.38 94 PHE A N 1
ATOM 759 C CA . PHE A 1 94 ? -2.036 18.119 13.839 1.00 85.38 94 PHE A CA 1
ATOM 760 C C . PHE A 1 94 ? -2.631 19.257 13.004 1.00 85.38 94 PHE A C 1
ATOM 762 O O . PHE A 1 94 ? -3.849 19.387 12.900 1.00 85.38 94 PHE A O 1
ATOM 769 N N . LYS A 1 95 ? -1.768 20.113 12.455 1.00 85.19 95 LYS A N 1
ATOM 770 C CA . LYS A 1 95 ? -2.147 21.229 11.585 1.00 85.19 95 LYS A CA 1
ATOM 771 C C . LYS A 1 95 ? -1.411 21.073 10.269 1.00 85.19 95 LYS A C 1
ATOM 773 O O . LYS A 1 95 ? -0.204 20.848 10.279 1.00 85.19 95 LYS A O 1
ATOM 778 N N . TYR A 1 96 ? -2.129 21.237 9.173 1.00 77.81 96 TYR A N 1
ATOM 779 C CA . TYR A 1 96 ? -1.598 21.141 7.824 1.00 77.81 96 TYR A CA 1
ATOM 780 C C . TYR A 1 96 ? -2.207 22.245 6.963 1.00 77.81 96 TYR A C 1
ATOM 782 O O . TYR A 1 96 ? -3.286 22.756 7.266 1.00 77.81 96 TYR A O 1
ATOM 790 N N . GLU A 1 97 ? -1.506 22.615 5.898 1.00 77.50 97 GLU A N 1
ATOM 791 C CA . GLU A 1 97 ? -2.075 23.459 4.854 1.00 77.50 97 GLU A CA 1
ATOM 792 C C . GLU A 1 97 ? -2.881 22.560 3.929 1.00 77.50 97 GLU A C 1
ATOM 794 O O . GLU A 1 97 ? -2.321 21.673 3.281 1.00 77.50 97 GLU A O 1
ATOM 799 N N . SER A 1 98 ? -4.197 22.769 3.875 1.00 68.75 98 SER A N 1
ATOM 800 C CA . SER A 1 98 ? -5.068 21.930 3.054 1.00 68.75 98 SER A CA 1
ATOM 801 C C . SER A 1 98 ? -4.616 21.929 1.602 1.00 68.75 98 SER A C 1
ATOM 803 O O . SER A 1 98 ? -4.641 20.878 1.003 1.00 68.75 98 SER A O 1
ATOM 805 N N . ILE A 1 99 ? -4.090 23.039 1.070 1.00 68.31 99 ILE A N 1
ATOM 806 C CA . ILE A 1 99 ? -3.581 23.144 -0.309 1.00 68.31 99 ILE A CA 1
ATOM 807 C C . ILE A 1 99 ? -2.380 22.224 -0.582 1.00 68.31 99 ILE A C 1
ATOM 809 O O . ILE A 1 99 ? -2.272 21.686 -1.681 1.00 68.31 99 ILE A O 1
ATOM 813 N N . ASP A 1 100 ? -1.488 22.038 0.395 1.00 66.50 100 ASP A N 1
ATOM 814 C CA . ASP A 1 100 ? -0.313 21.165 0.248 1.00 66.50 100 ASP A CA 1
ATOM 815 C C . ASP A 1 100 ? -0.758 19.707 0.117 1.00 66.50 100 ASP A C 1
ATOM 817 O O . ASP A 1 100 ? -0.315 18.966 -0.765 1.00 66.50 100 ASP A O 1
ATOM 821 N N . LEU A 1 101 ? -1.760 19.347 0.921 1.00 59.66 101 LEU A N 1
ATOM 822 C CA . LEU A 1 101 ? -2.417 18.064 0.800 1.00 59.66 101 LEU A CA 1
ATOM 823 C C . LEU A 1 101 ? -3.333 17.989 -0.427 1.00 59.66 101 LEU A C 1
ATOM 825 O O . LEU A 1 101 ? -3.340 16.940 -1.041 1.00 59.66 101 LEU A O 1
ATOM 829 N N . CYS A 1 102 ? -4.003 19.079 -0.844 1.00 50.44 102 CYS A N 1
ATOM 830 C CA . CYS A 1 102 ? -4.872 19.254 -2.029 1.00 50.44 102 CYS A CA 1
ATOM 831 C C . CYS A 1 102 ? -4.113 19.379 -3.354 1.00 50.44 102 CYS A C 1
ATOM 833 O O . CYS A 1 102 ? -4.707 19.684 -4.387 1.00 50.44 102 CYS A O 1
ATOM 835 N N . SER A 1 103 ? -2.832 19.015 -3.360 1.00 49.12 103 SER A N 1
ATOM 836 C CA . SER A 1 103 ? -2.315 18.241 -4.489 1.00 49.12 103 SER A CA 1
ATOM 837 C C . SER A 1 103 ? -2.890 16.805 -4.527 1.00 49.12 103 SER A C 1
ATOM 839 O O . SER A 1 103 ? -2.522 16.030 -5.410 1.00 49.12 103 SER A O 1
ATOM 841 N N . TYR A 1 104 ? -3.820 16.490 -3.603 1.00 48.09 104 TYR A N 1
ATOM 842 C CA . TYR A 1 104 ? -4.763 15.378 -3.568 1.00 48.09 104 TYR A CA 1
ATOM 843 C C . TYR A 1 104 ? -5.229 15.132 -4.982 1.00 48.09 104 TYR A C 1
ATOM 845 O O . TYR A 1 104 ? -5.861 15.996 -5.582 1.00 48.09 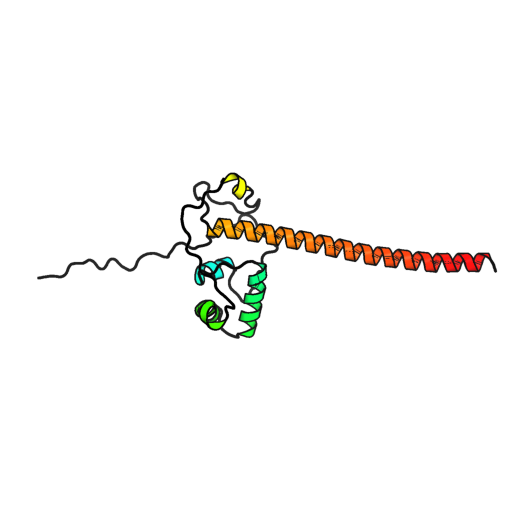104 TYR A O 1
ATOM 853 N N . ALA A 1 105 ? -4.838 13.959 -5.468 1.00 47.50 105 ALA A N 1
ATOM 854 C CA . ALA A 1 105 ? -5.475 13.210 -6.516 1.00 47.50 105 ALA A CA 1
ATOM 855 C C . ALA A 1 105 ? -6.170 14.097 -7.555 1.00 47.50 105 ALA A C 1
ATOM 857 O O . ALA A 1 105 ? -7.311 14.523 -7.374 1.00 47.50 105 ALA A O 1
ATOM 858 N N . ALA A 1 106 ? -5.605 14.141 -8.758 1.00 44.91 106 ALA A N 1
ATOM 859 C CA . ALA A 1 106 ? -6.431 14.304 -9.947 1.00 44.91 106 ALA A CA 1
ATOM 860 C C . ALA A 1 106 ? -7.565 13.253 -10.026 1.00 44.91 106 ALA A C 1
ATOM 862 O O . ALA A 1 106 ? -8.250 13.248 -11.037 1.00 44.91 106 ALA A O 1
ATOM 863 N N . ASN A 1 107 ? -7.748 12.393 -9.002 1.00 49.88 107 ASN A N 1
ATOM 864 C CA . ASN A 1 107 ? -8.477 11.156 -9.012 1.00 49.88 107 ASN A CA 1
ATOM 865 C C . ASN A 1 107 ? -9.465 10.889 -7.830 1.00 49.88 107 ASN A C 1
ATOM 867 O O . ASN A 1 107 ? -10.081 9.837 -7.808 1.00 49.88 107 ASN A O 1
ATOM 871 N N . ASP A 1 108 ? -9.686 11.771 -6.849 1.00 53.00 108 ASP A N 1
ATOM 872 C CA . ASP A 1 108 ? -10.716 11.514 -5.811 1.00 53.00 108 ASP A CA 1
ATOM 873 C C . ASP A 1 108 ? -11.500 12.794 -5.504 1.00 53.00 108 ASP A C 1
ATOM 875 O O . ASP A 1 108 ? -10.969 13.759 -4.950 1.00 53.00 108 ASP A O 1
ATOM 879 N N . ILE A 1 109 ? -12.781 12.825 -5.890 1.00 57.28 109 ILE A N 1
ATOM 880 C CA . ILE A 1 109 ? -13.658 13.975 -5.643 1.00 57.28 109 ILE A CA 1
ATOM 881 C C . ILE A 1 109 ? -14.193 13.866 -4.216 1.00 57.28 109 ILE A C 1
ATOM 883 O O . ILE A 1 109 ? -15.180 13.182 -3.948 1.00 57.28 109 ILE A O 1
ATOM 887 N N . ARG A 1 110 ? -13.543 14.566 -3.288 1.00 63.69 110 ARG A N 1
ATOM 888 C CA . ARG A 1 110 ? -14.060 14.756 -1.931 1.00 63.69 110 ARG A CA 1
ATOM 889 C C . ARG A 1 110 ? -15.136 15.854 -1.915 1.00 63.69 110 ARG A C 1
ATOM 891 O O . ARG A 1 110 ? -14.953 16.864 -2.600 1.00 63.69 110 ARG A O 1
ATOM 898 N N . PRO A 1 111 ? -16.228 15.717 -1.137 1.00 66.69 111 PRO A N 1
ATOM 899 C CA . PRO A 1 111 ? -17.148 16.825 -0.889 1.00 66.69 111 PRO A CA 1
ATOM 900 C C . PRO A 1 111 ? -16.404 18.055 -0.347 1.00 66.69 111 PRO A C 1
ATOM 902 O O . PRO A 1 111 ? -15.562 17.917 0.538 1.00 66.69 111 PRO A O 1
ATOM 905 N N . GLU A 1 112 ? -16.730 19.255 -0.845 1.00 63.09 112 GLU A N 1
ATOM 906 C CA . GLU A 1 112 ? -16.068 20.520 -0.451 1.00 63.09 112 GLU A CA 1
ATOM 907 C C . GLU A 1 112 ? -16.147 20.806 1.062 1.00 63.09 112 GLU A C 1
ATOM 909 O O . GLU A 1 112 ? -15.325 21.547 1.598 1.00 63.09 112 GLU A O 1
ATOM 914 N N . ASP A 1 113 ? -17.105 20.184 1.750 1.00 70.25 113 ASP A N 1
ATOM 915 C CA . ASP A 1 113 ? -17.398 20.406 3.165 1.00 70.25 113 ASP A CA 1
ATOM 916 C C . ASP A 1 113 ? -16.650 19.437 4.106 1.00 70.25 113 ASP A C 1
ATOM 918 O O . ASP A 1 113 ? -16.785 19.538 5.328 1.00 70.25 113 ASP A O 1
ATOM 922 N N . GLU A 1 114 ? -15.886 18.476 3.571 1.00 74.06 114 GLU A N 1
ATOM 923 C CA . GLU A 1 114 ? -15.232 17.431 4.365 1.00 74.06 114 GLU A CA 1
ATOM 924 C C . GLU A 1 114 ? -13.710 17.594 4.442 1.00 74.06 114 GLU A C 1
ATOM 926 O O . GLU A 1 114 ? -12.967 17.307 3.503 1.00 74.06 114 GLU A O 1
ATOM 931 N N . GLU A 1 115 ? -13.219 17.973 5.621 1.00 76.81 115 GLU A N 1
ATOM 932 C CA . GLU A 1 115 ? -11.782 18.043 5.893 1.00 76.81 115 GLU A CA 1
ATOM 933 C C . GLU A 1 115 ? -11.168 16.645 6.103 1.00 76.81 115 GLU A C 1
ATOM 935 O O . GLU A 1 115 ? -11.806 15.775 6.713 1.00 76.81 115 GLU A O 1
ATOM 940 N N . PRO A 1 116 ? -9.926 16.403 5.637 1.00 79.94 116 PRO A N 1
ATOM 941 C CA . PRO A 1 116 ? -9.206 15.180 5.950 1.00 79.94 116 PRO A CA 1
ATOM 942 C C . PRO A 1 116 ? -8.886 14.996 7.420 1.00 79.94 116 PRO A C 1
ATOM 944 O O . PRO A 1 116 ? -8.361 15.894 8.086 1.00 79.94 116 PRO A O 1
ATOM 947 N N . ASN A 1 117 ? -9.143 13.778 7.891 1.00 83.81 117 ASN A N 1
ATOM 948 C CA . ASN A 1 117 ? -8.635 13.316 9.171 1.00 83.81 117 ASN A CA 1
ATOM 949 C C . ASN A 1 117 ? -7.180 12.828 9.016 1.00 83.81 117 ASN A C 1
ATOM 951 O O . ASN A 1 117 ? -6.694 12.603 7.908 1.00 83.81 117 ASN A O 1
ATOM 955 N N . LEU A 1 118 ? -6.472 12.650 10.134 1.00 85.94 118 LEU A N 1
ATOM 956 C CA . LEU A 1 118 ? -5.049 12.291 10.124 1.00 85.94 118 LEU A CA 1
ATOM 957 C C . LEU A 1 118 ? -4.746 10.986 9.368 1.00 85.94 118 LEU A C 1
ATOM 959 O O . LEU A 1 118 ? -3.720 10.908 8.696 1.00 85.94 118 LEU A O 1
ATOM 963 N N . TRP A 1 119 ? -5.617 9.981 9.460 1.0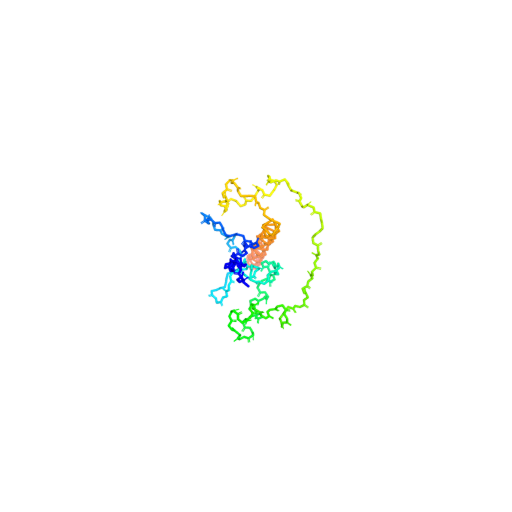0 87.19 119 TRP A N 1
ATOM 964 C CA . TRP A 1 119 ? -5.434 8.705 8.769 1.00 87.19 119 TRP A CA 1
ATOM 965 C C . TRP A 1 119 ? -5.468 8.895 7.261 1.00 87.19 119 TRP A C 1
ATOM 967 O O . TRP A 1 119 ? -4.602 8.383 6.569 1.00 87.19 119 TRP A O 1
ATOM 977 N N . GLU A 1 120 ? -6.399 9.702 6.761 1.00 84.31 120 GLU A N 1
ATOM 978 C CA . GLU A 1 120 ? -6.517 10.020 5.334 1.00 84.31 120 GLU A CA 1
ATOM 979 C C . GLU A 1 120 ? -5.343 10.860 4.824 1.00 84.31 120 GLU A C 1
ATOM 981 O O . GLU A 1 120 ? -4.898 10.686 3.687 1.00 84.31 120 GLU A O 1
ATOM 986 N N . VAL A 1 121 ? -4.818 11.763 5.662 1.00 82.88 121 VAL A N 1
ATOM 987 C CA . VAL A 1 121 ? -3.585 12.500 5.353 1.00 82.88 121 VAL A CA 1
ATOM 988 C C . VAL A 1 121 ? -2.419 11.528 5.189 1.00 82.88 121 VAL A C 1
ATOM 990 O O . VAL A 1 121 ? -1.736 11.559 4.166 1.00 82.88 121 VAL A O 1
ATOM 993 N N . MET A 1 122 ? -2.208 10.651 6.172 1.00 85.62 122 MET A N 1
ATOM 994 C CA . MET A 1 122 ? -1.123 9.668 6.144 1.00 85.62 122 MET A CA 1
ATOM 995 C C . MET A 1 122 ? -1.272 8.689 4.982 1.00 85.62 122 MET A C 1
ATOM 997 O O . MET A 1 122 ? -0.299 8.421 4.280 1.00 85.62 122 MET A O 1
ATOM 1001 N N . ASP A 1 123 ? -2.490 8.210 4.746 1.00 85.88 123 ASP A N 1
ATOM 1002 C CA . ASP A 1 123 ? -2.817 7.310 3.648 1.00 85.88 123 ASP A CA 1
ATOM 1003 C C . ASP A 1 123 ? -2.429 7.918 2.299 1.00 85.88 123 ASP A C 1
ATOM 1005 O O . ASP A 1 123 ? -1.732 7.295 1.502 1.00 85.88 123 ASP A O 1
ATOM 1009 N N . SER A 1 124 ? -2.773 9.186 2.088 1.00 80.62 124 SER A N 1
ATOM 1010 C CA . SER A 1 124 ? -2.478 9.885 0.836 1.00 80.62 124 SER A CA 1
ATOM 1011 C C . SER A 1 124 ? -0.984 10.117 0.623 1.00 80.62 124 SER A C 1
ATOM 1013 O O . SER A 1 124 ? -0.485 9.951 -0.491 1.00 80.62 124 SER A O 1
ATOM 1015 N N . VAL A 1 125 ? -0.248 10.461 1.685 1.00 81.56 125 VAL A N 1
ATOM 1016 C CA . VAL A 1 125 ? 1.214 10.625 1.623 1.00 81.56 125 VAL A CA 1
ATOM 1017 C C . VAL A 1 125 ? 1.889 9.304 1.256 1.00 81.56 125 VAL A C 1
ATOM 1019 O O . VAL A 1 125 ? 2.751 9.278 0.377 1.00 81.56 125 VAL A O 1
ATOM 1022 N N . VAL A 1 126 ? 1.484 8.206 1.894 1.00 86.12 126 VAL A N 1
ATOM 1023 C CA . VAL A 1 126 ? 2.082 6.887 1.659 1.00 86.12 126 VAL A CA 1
ATOM 1024 C C . VAL A 1 126 ? 1.710 6.346 0.278 1.00 86.12 126 VAL A C 1
ATOM 1026 O O . VAL A 1 126 ? 2.592 5.849 -0.419 1.00 86.12 126 VAL A O 1
ATOM 1029 N N . LYS A 1 127 ? 0.456 6.504 -0.170 1.00 83.00 127 LYS A N 1
ATOM 1030 C CA . LYS A 1 127 ? 0.043 6.142 -1.537 1.00 83.00 127 LYS A CA 1
ATOM 1031 C C . LYS A 1 127 ? 0.852 6.885 -2.592 1.00 83.00 127 LYS A C 1
ATOM 1033 O O . LYS A 1 127 ? 1.321 6.270 -3.545 1.00 83.00 127 LYS A O 1
ATOM 1038 N N . LYS A 1 128 ? 1.053 8.194 -2.413 1.00 79.88 128 LYS A N 1
ATOM 1039 C CA . LYS A 1 128 ? 1.859 8.998 -3.338 1.00 79.88 128 LYS A CA 1
ATOM 1040 C C . LYS A 1 128 ? 3.306 8.515 -3.389 1.00 79.88 128 LYS A C 1
ATOM 1042 O O . LYS A 1 128 ? 3.824 8.305 -4.479 1.00 79.88 128 LYS A O 1
ATOM 1047 N N . ALA A 1 129 ? 3.933 8.309 -2.230 1.00 84.00 129 ALA A N 1
ATOM 1048 C CA . ALA A 1 129 ? 5.306 7.810 -2.162 1.00 84.00 129 ALA A CA 1
ATOM 1049 C C . ALA A 1 129 ? 5.451 6.446 -2.856 1.00 84.00 129 ALA A C 1
ATOM 1051 O O . ALA A 1 129 ? 6.368 6.256 -3.649 1.00 84.00 129 ALA A O 1
ATOM 1052 N N . TYR A 1 130 ? 4.505 5.538 -2.612 1.00 86.06 130 TYR A N 1
ATOM 1053 C CA . TYR A 1 130 ? 4.477 4.218 -3.234 1.00 86.06 130 TYR A CA 1
ATOM 1054 C C . TYR A 1 130 ? 4.292 4.288 -4.760 1.00 86.06 130 TYR A C 1
ATOM 1056 O O . TYR A 1 130 ? 5.027 3.643 -5.504 1.00 86.06 130 TYR A O 1
ATOM 1064 N N . SER A 1 131 ? 3.369 5.127 -5.242 1.00 83.50 131 SER A N 1
ATOM 1065 C CA . SER A 1 131 ? 3.166 5.354 -6.679 1.00 83.50 131 SER A CA 1
ATOM 1066 C C . SER A 1 131 ? 4.427 5.901 -7.353 1.00 83.50 131 SER A C 1
ATOM 1068 O O . SER A 1 131 ? 4.828 5.401 -8.401 1.00 83.50 131 SER A O 1
ATOM 1070 N N . GLU A 1 132 ? 5.072 6.907 -6.754 1.00 84.44 132 GLU A N 1
ATOM 1071 C CA . GLU A 1 132 ? 6.305 7.499 -7.288 1.00 84.44 132 GLU A CA 1
ATOM 1072 C C . GLU A 1 132 ? 7.459 6.483 -7.314 1.00 84.44 132 GLU A C 1
ATOM 1074 O O . GLU A 1 132 ? 8.218 6.425 -8.285 1.00 84.44 132 GLU A O 1
ATOM 1079 N N . GLU A 1 133 ? 7.591 5.654 -6.276 1.00 88.06 133 GLU A N 1
ATOM 1080 C CA . GLU A 1 133 ? 8.587 4.581 -6.229 1.00 88.06 133 GLU A CA 1
ATOM 1081 C C . GLU A 1 133 ? 8.359 3.542 -7.331 1.00 88.06 133 GLU A C 1
ATOM 1083 O O . GLU A 1 133 ? 9.299 3.161 -8.041 1.00 88.06 133 GLU A O 1
ATOM 1088 N N . GLN A 1 134 ? 7.110 3.124 -7.523 1.00 87.12 134 GLN A N 1
ATOM 1089 C CA . GLN A 1 134 ? 6.753 2.140 -8.532 1.00 87.12 134 GLN A CA 1
ATOM 1090 C C . GLN A 1 134 ? 6.966 2.685 -9.954 1.00 87.12 134 GLN A C 1
ATOM 1092 O O . GLN A 1 134 ? 7.522 1.981 -10.804 1.00 87.12 134 GLN A O 1
ATOM 1097 N N . ASP A 1 135 ? 6.640 3.954 -10.204 1.00 87.69 135 ASP A N 1
ATOM 1098 C CA . ASP A 1 135 ? 6.933 4.634 -11.470 1.00 87.69 135 ASP A CA 1
ATOM 1099 C C . ASP A 1 135 ? 8.439 4.686 -11.757 1.00 87.69 135 ASP A C 1
ATOM 1101 O O . ASP A 1 135 ? 8.888 4.323 -12.852 1.00 87.69 135 ASP A O 1
ATOM 1105 N N . LEU A 1 136 ? 9.247 5.068 -10.764 1.00 90.38 136 LEU A N 1
ATOM 1106 C CA . LEU A 1 136 ? 10.706 5.094 -10.892 1.00 90.38 136 LEU A CA 1
ATOM 1107 C C . LEU A 1 136 ? 11.279 3.696 -11.162 1.00 90.38 136 LEU A C 1
ATOM 1109 O O . LEU A 1 136 ? 12.157 3.539 -12.020 1.00 90.38 136 LEU A O 1
ATOM 1113 N N . SER A 1 137 ? 10.774 2.675 -10.470 1.00 90.56 137 SER A N 1
ATOM 1114 C CA . SER A 1 137 ? 11.168 1.278 -10.671 1.00 90.56 137 SER A CA 1
ATOM 1115 C C . SER A 1 137 ? 10.830 0.799 -12.088 1.00 90.56 137 SER A C 1
ATOM 1117 O O . SER A 1 137 ? 1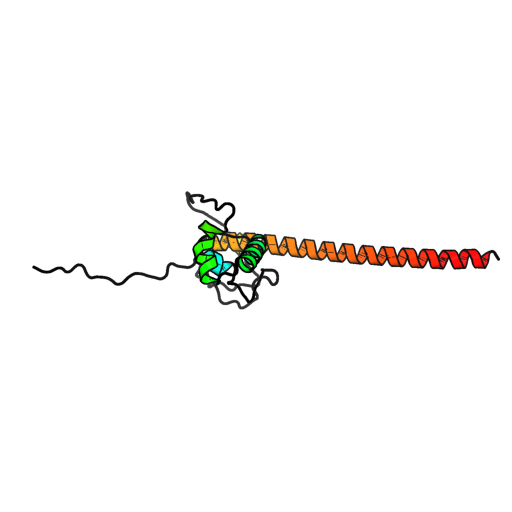1.688 0.241 -12.788 1.00 90.56 137 SER A O 1
ATOM 1119 N N . ASN A 1 138 ? 9.619 1.098 -12.564 1.00 91.31 138 ASN A N 1
ATOM 1120 C CA . ASN A 1 138 ? 9.162 0.786 -13.917 1.00 91.31 138 ASN A CA 1
ATOM 1121 C C . ASN A 1 138 ? 10.040 1.460 -14.983 1.00 91.31 138 ASN A C 1
ATOM 1123 O O . ASN A 1 138 ? 10.515 0.793 -15.910 1.00 91.31 138 ASN A O 1
ATOM 1127 N N . MET A 1 139 ? 10.329 2.754 -14.821 1.00 95.06 139 MET A N 1
ATOM 1128 C CA . MET A 1 139 ? 11.212 3.507 -15.718 1.00 95.06 139 MET A CA 1
ATOM 1129 C C . MET A 1 139 ? 12.624 2.912 -15.765 1.00 95.06 139 MET A C 1
ATOM 1131 O O . MET A 1 139 ? 13.173 2.690 -16.848 1.00 95.06 139 MET A O 1
ATOM 1135 N N . LEU A 1 140 ? 13.204 2.595 -14.605 1.00 95.88 140 LEU A N 1
ATOM 1136 C CA . LEU A 1 140 ? 14.539 2.006 -14.515 1.00 95.88 140 LEU A CA 1
ATOM 1137 C C . LEU A 1 140 ? 14.601 0.624 -15.180 1.00 95.88 140 LEU A C 1
ATOM 1139 O O . LEU A 1 140 ? 15.581 0.288 -15.856 1.00 95.88 140 LEU A O 1
ATOM 1143 N N . ASN A 1 141 ? 13.562 -0.194 -15.009 1.00 95.50 141 ASN A N 1
ATOM 1144 C CA . ASN A 1 141 ? 13.476 -1.511 -15.634 1.00 95.50 141 ASN A CA 1
ATOM 1145 C C . ASN A 1 141 ? 13.344 -1.412 -17.159 1.00 95.50 141 ASN A C 1
ATOM 1147 O O . ASN A 1 141 ? 14.039 -2.146 -17.874 1.00 95.50 141 ASN A O 1
ATOM 1151 N N . ALA A 1 142 ? 12.544 -0.467 -17.658 1.00 96.50 142 ALA A N 1
ATOM 1152 C CA . ALA A 1 142 ? 12.437 -0.179 -19.085 1.00 96.50 142 ALA A CA 1
ATOM 1153 C C . ALA A 1 142 ? 13.784 0.276 -19.676 1.00 96.50 142 ALA A C 1
ATOM 1155 O O . ALA A 1 142 ? 14.221 -0.243 -20.708 1.00 96.50 142 ALA A O 1
ATOM 1156 N N . GLU A 1 143 ? 14.502 1.167 -18.986 1.00 97.25 143 GLU A N 1
ATOM 1157 C CA . GLU A 1 143 ? 15.826 1.627 -19.414 1.00 97.25 143 GLU A CA 1
ATOM 1158 C C . GLU A 1 143 ? 16.844 0.474 -19.450 1.00 97.25 143 GLU A C 1
ATOM 1160 O O . GLU A 1 143 ? 17.592 0.302 -20.418 1.00 97.25 143 GLU A O 1
ATOM 1165 N N . ARG A 1 144 ? 16.851 -0.382 -18.420 1.00 97.25 144 ARG A N 1
ATOM 1166 C CA . ARG A 1 144 ? 17.706 -1.579 -18.372 1.00 97.25 144 ARG A CA 1
ATOM 1167 C C . ARG A 1 144 ? 17.407 -2.536 -19.524 1.00 97.25 144 ARG A C 1
ATOM 1169 O O . ARG A 1 144 ? 18.351 -3.085 -20.100 1.00 97.25 144 ARG A O 1
ATOM 1176 N N . ALA A 1 145 ? 16.137 -2.737 -19.870 1.00 97.75 145 ALA A N 1
ATOM 1177 C CA . ALA A 1 145 ? 15.737 -3.573 -20.998 1.00 97.75 145 ALA A CA 1
ATOM 1178 C C . ALA A 1 145 ? 16.226 -2.990 -22.336 1.00 97.75 145 ALA A C 1
ATOM 1180 O O . ALA A 1 145 ? 16.894 -3.693 -23.100 1.00 97.75 145 ALA A O 1
ATOM 1181 N N . ALA A 1 146 ? 16.004 -1.693 -22.573 1.00 97.75 146 ALA A N 1
ATOM 1182 C CA . ALA A 1 146 ? 16.468 -0.997 -23.776 1.00 97.75 146 ALA A CA 1
ATOM 1183 C C . ALA A 1 146 ? 18.002 -1.026 -23.919 1.00 97.75 146 ALA A C 1
ATOM 1185 O O . ALA A 1 146 ? 18.540 -1.253 -25.008 1.00 97.75 146 ALA A O 1
ATOM 1186 N N . ASN A 1 147 ? 18.724 -0.872 -22.806 1.00 97.88 147 ASN A N 1
ATOM 1187 C CA . ASN A 1 147 ? 20.182 -0.959 -22.771 1.00 97.88 147 ASN A CA 1
ATOM 1188 C C . ASN A 1 147 ? 20.700 -2.372 -23.088 1.00 97.88 147 ASN A C 1
ATOM 1190 O O . ASN A 1 147 ? 21.718 -2.513 -23.772 1.00 97.88 147 ASN A O 1
ATOM 1194 N N . ARG A 1 148 ? 20.026 -3.429 -22.613 1.00 97.94 148 ARG A N 1
ATOM 1195 C CA . ARG A 1 148 ? 20.378 -4.820 -22.961 1.00 97.94 148 ARG A CA 1
ATOM 1196 C C . ARG A 1 148 ? 20.200 -5.075 -24.455 1.00 97.94 148 ARG A C 1
ATOM 1198 O O . ARG A 1 148 ? 21.105 -5.633 -25.074 1.00 97.94 148 ARG A O 1
ATOM 1205 N N . GLU A 1 149 ? 19.092 -4.619 -25.032 1.00 98.00 149 GLU A N 1
ATOM 1206 C CA . GLU A 1 149 ? 18.832 -4.791 -26.464 1.00 98.00 149 GLU A CA 1
ATOM 1207 C C . GLU A 1 149 ? 19.827 -3.999 -27.320 1.00 98.00 149 GLU A C 1
ATOM 1209 O O . GLU A 1 149 ? 20.421 -4.541 -28.250 1.00 98.00 149 GLU A O 1
ATOM 1214 N N . SER A 1 150 ? 20.130 -2.756 -26.937 1.00 98.00 150 SER A N 1
ATOM 1215 C CA . SER A 1 150 ? 21.139 -1.939 -27.624 1.00 98.00 150 SER A CA 1
ATOM 1216 C C . SER A 1 150 ? 22.515 -2.612 -27.626 1.00 98.00 150 SER A C 1
ATOM 1218 O O . SER A 1 150 ? 23.183 -2.672 -28.659 1.00 98.00 150 SER A O 1
ATOM 1220 N N . LYS A 1 151 ? 22.936 -3.190 -26.490 1.00 98.00 151 LYS A N 1
ATOM 1221 C CA . LYS A 1 151 ? 24.191 -3.957 -26.401 1.00 98.00 151 LYS A CA 1
ATOM 1222 C C . LYS A 1 151 ? 24.182 -5.187 -27.309 1.00 98.00 151 LYS A C 1
ATOM 1224 O O . LYS A 1 151 ? 25.206 -5.474 -27.929 1.00 98.00 151 LYS A O 1
ATOM 1229 N N . ARG A 1 152 ? 23.048 -5.887 -27.410 1.00 98.06 152 ARG A N 1
ATOM 1230 C CA . ARG A 1 152 ? 22.881 -7.044 -28.299 1.00 98.06 152 ARG A CA 1
ATOM 1231 C C . ARG A 1 152 ? 23.022 -6.647 -29.769 1.00 98.06 152 ARG A C 1
ATOM 1233 O O . ARG A 1 152 ? 23.782 -7.284 -30.492 1.00 98.06 152 ARG A O 1
ATOM 1240 N N . ILE A 1 153 ? 22.360 -5.567 -30.187 1.00 98.06 153 ILE A N 1
ATOM 1241 C CA . ILE A 1 153 ? 22.444 -5.034 -31.556 1.00 98.06 153 ILE A CA 1
ATOM 1242 C C . ILE A 1 153 ? 23.879 -4.610 -31.888 1.00 98.06 153 ILE A C 1
ATOM 1244 O O . ILE A 1 153 ? 24.395 -4.954 -32.947 1.00 98.06 153 ILE A O 1
ATOM 1248 N N . ILE A 1 154 ? 24.556 -3.903 -30.975 1.00 97.81 154 ILE A N 1
ATOM 1249 C CA . ILE A 1 154 ? 25.954 -3.491 -31.174 1.00 97.81 154 ILE A CA 1
ATOM 1250 C C . ILE A 1 154 ? 26.869 -4.710 -31.352 1.00 97.81 154 ILE A C 1
ATOM 1252 O O . ILE A 1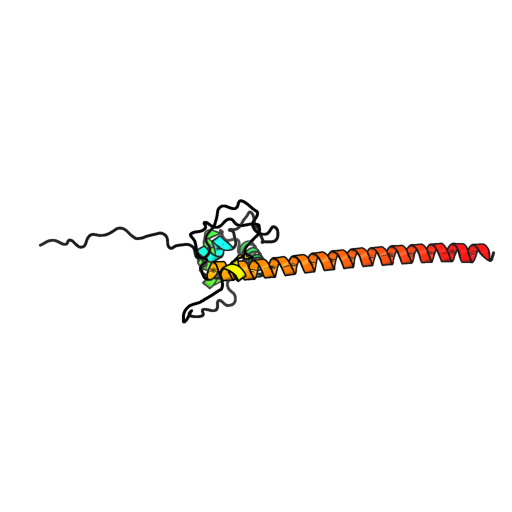 154 ? 27.768 -4.673 -32.192 1.00 97.81 154 ILE A O 1
ATOM 1256 N N . ALA A 1 155 ? 26.660 -5.782 -30.582 1.00 97.19 155 ALA A N 1
ATOM 1257 C CA . ALA A 1 155 ? 27.441 -7.009 -30.712 1.00 97.19 155 ALA A CA 1
ATOM 1258 C C . ALA A 1 155 ? 27.224 -7.694 -32.075 1.00 97.19 155 ALA A C 1
ATOM 1260 O O . ALA A 1 155 ? 28.209 -8.019 -32.735 1.00 97.19 155 ALA A O 1
ATOM 1261 N N . ASP A 1 156 ? 25.972 -7.831 -32.527 1.00 97.06 156 ASP A N 1
ATOM 1262 C CA . ASP A 1 156 ? 25.639 -8.393 -33.849 1.00 97.06 156 ASP A CA 1
ATOM 1263 C C . ASP A 1 156 ? 26.270 -7.582 -34.991 1.00 97.06 156 ASP A C 1
ATOM 1265 O O . ASP A 1 156 ? 26.927 -8.131 -35.878 1.00 97.06 156 ASP A O 1
ATOM 1269 N N . LEU A 1 157 ? 26.145 -6.252 -34.942 1.00 96.50 157 LEU A N 1
ATOM 1270 C CA . LEU A 1 157 ? 26.730 -5.370 -35.952 1.00 96.50 157 LEU A CA 1
ATOM 1271 C C . LEU A 1 157 ? 28.257 -5.487 -35.998 1.00 96.50 157 LEU A C 1
ATOM 1273 O O . LEU A 1 157 ? 28.827 -5.511 -37.089 1.00 96.50 157 LEU A O 1
ATOM 1277 N N . ARG A 1 158 ? 28.918 -5.594 -34.838 1.00 95.44 158 ARG A N 1
ATOM 1278 C CA . ARG A 1 158 ? 30.372 -5.808 -34.759 1.00 95.44 158 ARG A CA 1
ATOM 1279 C C . ARG A 1 158 ? 30.788 -7.146 -35.362 1.00 95.44 158 ARG A C 1
ATOM 1281 O O . ARG A 1 158 ? 31.764 -7.181 -36.103 1.00 95.44 158 ARG A O 1
ATOM 1288 N N . GLU A 1 159 ? 30.054 -8.223 -35.088 1.00 94.38 159 GLU A N 1
ATOM 1289 C CA . GLU A 1 159 ? 30.341 -9.539 -35.673 1.00 94.38 159 GLU A CA 1
ATOM 1290 C C . GLU A 1 159 ? 30.175 -9.526 -37.200 1.00 94.38 159 GLU A C 1
ATOM 1292 O O . GLU A 1 159 ? 30.999 -10.075 -37.931 1.00 94.38 159 GLU A O 1
ATOM 1297 N N . ARG A 1 160 ? 29.126 -8.864 -37.698 1.00 92.88 160 ARG A N 1
ATOM 1298 C CA . ARG A 1 160 ? 28.881 -8.720 -39.138 1.00 92.88 160 ARG A CA 1
ATOM 1299 C C . ARG A 1 160 ? 29.966 -7.896 -39.822 1.00 92.88 160 ARG A C 1
ATOM 1301 O O . ARG A 1 160 ? 30.435 -8.308 -40.876 1.00 92.88 160 ARG A O 1
ATOM 1308 N N . LEU A 1 161 ? 30.372 -6.769 -39.233 1.00 92.88 161 LEU A N 1
ATOM 1309 C CA . LEU A 1 161 ? 31.461 -5.932 -39.750 1.00 92.88 161 LEU A CA 1
ATOM 1310 C C . LEU A 1 161 ? 32.774 -6.714 -39.854 1.00 92.88 161 LEU A C 1
ATOM 1312 O O . LEU A 1 161 ? 33.398 -6.688 -40.909 1.00 92.88 161 LEU A O 1
ATOM 1316 N N . ALA A 1 162 ? 33.131 -7.478 -38.818 1.00 90.12 162 ALA A N 1
ATOM 1317 C CA . ALA A 1 162 ? 34.355 -8.278 -38.816 1.00 90.12 162 ALA A CA 1
ATOM 1318 C C . ALA A 1 162 ? 34.412 -9.288 -39.978 1.00 90.12 162 ALA A C 1
ATOM 1320 O O . ALA A 1 162 ? 35.472 -9.475 -40.565 1.00 90.12 162 ALA A O 1
ATOM 1321 N N . LYS A 1 163 ? 33.276 -9.899 -40.352 1.00 83.88 163 LYS A N 1
ATOM 1322 C CA . LYS A 1 163 ? 33.194 -10.817 -41.507 1.00 83.88 163 LYS A CA 1
ATOM 1323 C C . LYS A 1 163 ? 33.488 -10.108 -42.834 1.00 83.88 163 LYS A C 1
ATOM 1325 O O . LYS A 1 163 ? 34.205 -10.648 -43.669 1.00 83.88 163 LYS A O 1
ATOM 1330 N N . TYR A 1 164 ? 32.976 -8.890 -43.015 1.00 78.75 164 TYR A N 1
ATOM 1331 C CA . TYR A 1 164 ? 33.232 -8.106 -44.228 1.00 78.75 164 TYR A CA 1
ATOM 1332 C C . TYR A 1 164 ? 34.672 -7.589 -44.318 1.00 78.75 164 TYR A C 1
ATOM 1334 O O . TYR A 1 164 ? 35.206 -7.493 -45.419 1.00 78.75 164 TYR A O 1
ATOM 1342 N N . GLU A 1 165 ? 35.303 -7.268 -43.187 1.00 75.38 165 GLU A N 1
ATOM 1343 C CA . GLU A 1 165 ? 36.712 -6.857 -43.153 1.00 75.38 165 GLU A CA 1
ATOM 1344 C C . GLU A 1 165 ? 37.646 -8.017 -43.531 1.00 75.38 165 GLU A C 1
ATOM 1346 O O . GLU A 1 165 ? 38.592 -7.810 -44.285 1.00 75.38 165 GLU A O 1
ATOM 1351 N N . THR A 1 166 ? 37.342 -9.249 -43.108 1.00 66.44 166 THR A N 1
ATOM 1352 C CA . THR A 1 166 ? 38.128 -10.436 -43.492 1.00 66.44 166 THR A CA 1
ATOM 1353 C C . THR A 1 166 ? 37.950 -10.857 -44.953 1.00 66.44 166 THR A C 1
ATOM 1355 O O . THR A 1 166 ? 38.906 -11.329 -45.561 1.00 66.44 166 THR A O 1
ATOM 1358 N N . ASP A 1 167 ? 36.763 -10.668 -45.537 1.00 60.03 167 ASP A N 1
ATOM 1359 C CA . ASP A 1 167 ? 36.493 -11.017 -46.943 1.00 60.03 167 ASP A CA 1
ATOM 1360 C C . ASP A 1 167 ? 37.086 -9.998 -47.937 1.00 60.03 167 ASP A C 1
ATOM 1362 O O . ASP A 1 167 ? 37.271 -10.312 -49.109 1.00 60.03 167 ASP A O 1
ATOM 1366 N N . ALA A 1 168 ? 37.387 -8.773 -47.491 1.00 61.16 168 ALA A N 1
ATOM 1367 C CA . ALA A 1 168 ? 38.009 -7.739 -48.321 1.00 61.16 168 ALA A CA 1
ATOM 1368 C C . ALA A 1 168 ? 39.537 -7.903 -48.471 1.00 61.16 168 ALA A C 1
ATOM 1370 O O . ALA A 1 168 ? 40.129 -7.281 -49.355 1.00 61.16 168 ALA A O 1
ATOM 1371 N N . GLU A 1 169 ? 40.171 -8.715 -47.618 1.00 56.47 169 GLU A N 1
ATOM 1372 C CA . GLU A 1 169 ? 41.619 -8.982 -47.621 1.00 56.47 169 GLU A CA 1
ATOM 1373 C C . GLU A 1 169 ? 42.007 -10.331 -48.271 1.00 56.47 169 GLU A C 1
ATOM 1375 O O . GLU A 1 169 ? 43.202 -10.620 -48.387 1.00 56.47 169 GLU A O 1
ATOM 1380 N N . ALA A 1 170 ? 41.032 -11.141 -48.709 1.00 51.66 170 ALA A N 1
ATOM 1381 C CA . ALA A 1 170 ? 41.220 -12.450 -49.357 1.00 51.66 170 ALA A CA 1
ATOM 1382 C C . ALA A 1 170 ? 41.135 -12.379 -50.894 1.00 51.66 170 ALA A C 1
ATOM 1384 O O . ALA A 1 170 ? 41.907 -13.118 -51.553 1.00 51.66 170 ALA A O 1
#

pLDDT: mean 80.93, std 19.12, range [34.09, 98.38]

Secondary structure (DSSP, 8-state):
------------PPPPSS-----SS-S-TTS---TTS--HHHHHHHH-----HHHHHHHHHHHHHHT--HHHHHHHHHHHT-S--------S-----HHHHTT--TT----TT-PPPHHHHHHHHHHHHHHHHHHHHHHHHHHHHHHHHHHHHHHHHHHHHHHHHHHT--

Radius of gyration: 26.63 Å; chains: 1; bounding box: 83×44×92 Å